Protein AF-A0A0U1D3I4-F1 (afdb_monomer)

Secondary structure (DSSP, 8-state):
----------------PPPPPBTGGGTEEEEE-SSSS-EEEEE---SGGGS--HHHHHHH-TTS-----B-EESSSTT-EESSTTTHHHHHHH-TTGGGSPPPP-

Radius of gyration: 21.1 Å; Cα contacts (8 Å, |Δi|>4): 143; chains: 1; bounding box: 86×22×30 Å

Mean predicted aligned error: 8.81 Å

Structure (mmCIF, N/CA/C/O backbone):
data_AF-A0A0U1D3I4-F1
#
_entry.id   AF-A0A0U1D3I4-F1
#
loop_
_atom_site.group_PDB
_atom_site.id
_atom_site.type_symbol
_atom_site.label_atom_id
_atom_site.label_alt_id
_atom_site.label_comp_id
_atom_site.label_asym_id
_atom_site.label_entity_id
_atom_site.label_seq_id
_atom_site.pdbx_PDB_ins_code
_atom_site.Cartn_x
_atom_site.Cartn_y
_atom_site.Cartn_z
_atom_site.occupancy
_atom_site.B_iso_or_equiv
_atom_site.auth_seq_id
_atom_site.auth_comp_id
_atom_site.auth_asym_id
_atom_site.auth_atom_id
_atom_site.pdbx_PDB_model_num
ATOM 1 N N . MET A 1 1 ? 68.492 7.617 7.750 1.00 40.56 1 MET A N 1
ATOM 2 C CA . MET A 1 1 ? 67.388 6.759 7.267 1.00 40.56 1 MET A CA 1
ATOM 3 C C . MET A 1 1 ? 66.118 7.603 7.281 1.00 40.56 1 MET A C 1
ATOM 5 O O . MET A 1 1 ? 65.762 8.048 8.365 1.00 40.56 1 MET A O 1
ATOM 9 N N . PRO A 1 2 ? 65.522 7.950 6.127 1.00 44.25 2 PRO A N 1
ATOM 10 C CA . PRO A 1 2 ? 64.383 8.863 6.081 1.00 44.25 2 PRO A CA 1
ATOM 11 C C . PRO A 1 2 ? 63.072 8.130 6.398 1.00 44.25 2 PRO A C 1
ATOM 13 O O . PRO A 1 2 ? 62.835 7.025 5.915 1.00 44.25 2 PRO A O 1
ATOM 16 N N . ILE A 1 3 ? 62.237 8.765 7.221 1.00 51.41 3 ILE A N 1
ATOM 17 C CA . ILE A 1 3 ? 60.876 8.332 7.549 1.00 51.41 3 ILE A CA 1
ATOM 18 C C . ILE A 1 3 ? 59.991 8.659 6.344 1.00 51.41 3 ILE A C 1
ATOM 20 O O . ILE A 1 3 ? 59.832 9.822 5.978 1.00 51.41 3 ILE A O 1
ATOM 24 N N . VAL A 1 4 ? 59.454 7.621 5.706 1.00 45.62 4 VAL A N 1
ATOM 25 C CA . VAL A 1 4 ? 58.510 7.749 4.594 1.00 45.62 4 VAL A CA 1
ATOM 26 C C . VAL A 1 4 ? 57.144 8.120 5.166 1.00 45.62 4 VAL A C 1
ATOM 28 O O . VAL A 1 4 ? 56.539 7.353 5.912 1.00 45.62 4 VAL A O 1
ATOM 31 N N . LEU A 1 5 ? 56.676 9.316 4.813 1.00 52.50 5 LEU A N 1
ATOM 32 C CA . LEU A 1 5 ? 55.325 9.803 5.064 1.00 52.50 5 LEU A CA 1
ATOM 33 C C . LEU A 1 5 ? 54.365 9.042 4.127 1.00 52.50 5 LEU A C 1
ATOM 35 O O . LEU A 1 5 ? 54.366 9.286 2.921 1.00 52.50 5 LEU A O 1
ATOM 39 N N . LEU A 1 6 ? 53.576 8.095 4.646 1.00 51.12 6 LEU A N 1
ATOM 40 C CA . LEU A 1 6 ? 52.495 7.476 3.871 1.00 51.12 6 LEU A CA 1
ATOM 41 C C . LEU A 1 6 ? 51.278 8.409 3.860 1.00 51.12 6 LEU A C 1
ATOM 43 O O . LEU A 1 6 ? 50.679 8.685 4.899 1.00 51.12 6 LEU A O 1
ATOM 47 N N . CYS A 1 7 ? 50.914 8.877 2.667 1.00 49.06 7 CYS A N 1
ATOM 48 C CA . CYS A 1 7 ? 49.671 9.585 2.396 1.00 49.06 7 CYS A CA 1
ATOM 49 C C . CYS A 1 7 ? 48.463 8.731 2.811 1.00 49.06 7 CYS A C 1
ATOM 51 O O . CYS A 1 7 ? 48.230 7.660 2.252 1.00 49.06 7 CYS A O 1
ATOM 53 N N . ALA A 1 8 ? 47.667 9.228 3.757 1.00 54.06 8 ALA A N 1
ATOM 54 C CA . ALA A 1 8 ? 46.336 8.704 4.024 1.00 54.06 8 ALA A CA 1
ATOM 55 C C . ALA A 1 8 ? 45.417 9.106 2.862 1.00 54.06 8 ALA A C 1
ATOM 57 O O . ALA A 1 8 ? 44.903 10.223 2.812 1.00 54.06 8 ALA A O 1
ATOM 58 N N . ALA A 1 9 ? 45.240 8.203 1.898 1.00 54.34 9 ALA A N 1
ATOM 59 C CA . ALA A 1 9 ? 44.149 8.297 0.943 1.00 54.34 9 ALA A CA 1
ATOM 60 C C . ALA A 1 9 ? 42.846 8.086 1.722 1.00 54.34 9 ALA A C 1
ATOM 62 O O . ALA A 1 9 ? 42.524 6.968 2.126 1.00 54.34 9 ALA A O 1
ATOM 63 N N . GLY A 1 10 ? 42.132 9.180 1.991 1.00 50.81 10 GLY A N 1
ATOM 64 C CA . GLY A 1 10 ? 40.777 9.125 2.517 1.00 50.81 10 GLY A CA 1
ATOM 65 C C . GLY A 1 10 ? 39.913 8.330 1.547 1.00 50.81 10 GLY A C 1
ATOM 66 O O . GLY A 1 10 ? 39.601 8.805 0.457 1.00 50.81 10 GLY A O 1
ATOM 67 N N . LEU A 1 11 ? 39.559 7.106 1.936 1.00 52.78 11 LEU A N 1
ATOM 68 C CA . LEU A 1 11 ? 38.493 6.350 1.302 1.00 52.78 11 LEU A CA 1
ATOM 69 C C . LEU A 1 11 ? 37.199 7.133 1.526 1.00 52.78 11 LEU A C 1
ATOM 71 O O . LEU A 1 11 ? 36.558 7.007 2.567 1.00 52.78 11 LEU A O 1
ATOM 75 N N . ALA A 1 12 ? 36.823 7.966 0.559 1.00 57.03 12 ALA A N 1
ATOM 76 C CA . ALA A 1 12 ? 35.435 8.355 0.413 1.00 57.03 12 ALA A CA 1
ATOM 77 C C . ALA A 1 12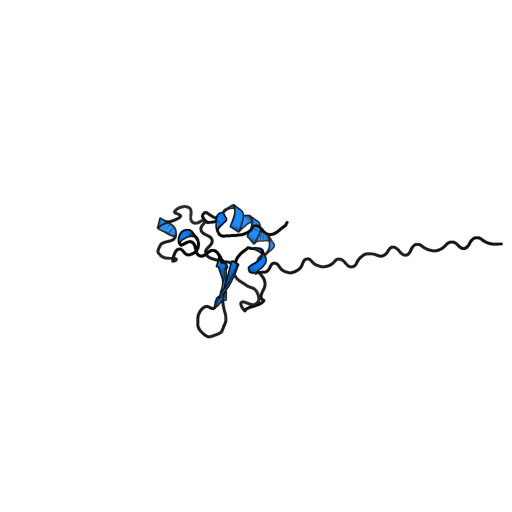 ? 34.670 7.058 0.132 1.00 57.03 12 ALA A C 1
ATOM 79 O O . ALA A 1 12 ? 34.783 6.486 -0.954 1.00 57.03 12 ALA A O 1
ATOM 80 N N . ALA A 1 13 ? 33.980 6.537 1.149 1.00 61.69 13 ALA A N 1
ATOM 81 C CA . ALA A 1 13 ? 33.058 5.433 0.959 1.00 61.69 13 ALA A CA 1
ATOM 82 C C . ALA A 1 13 ? 32.088 5.838 -0.161 1.00 61.69 13 ALA A C 1
ATOM 84 O O . ALA A 1 13 ? 31.594 6.970 -0.137 1.00 61.69 13 ALA A O 1
ATOM 85 N N . PRO A 1 14 ? 31.841 4.980 -1.165 1.00 49.09 14 PRO A N 1
ATOM 86 C CA . PRO A 1 14 ? 30.826 5.285 -2.154 1.00 49.09 14 PRO A CA 1
ATOM 87 C C . PRO A 1 14 ? 29.520 5.500 -1.394 1.00 49.09 14 PRO A C 1
ATOM 89 O O . PRO A 1 14 ? 29.094 4.627 -0.638 1.00 49.0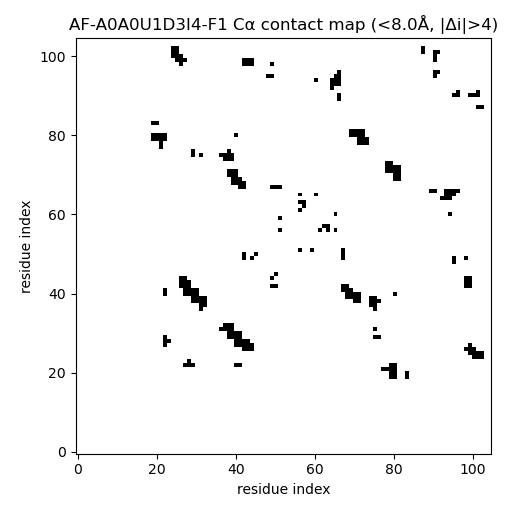9 14 PRO A O 1
ATOM 92 N N . ASN A 1 15 ? 28.924 6.683 -1.554 1.00 51.28 15 ASN A N 1
ATOM 93 C CA . ASN A 1 15 ? 27.558 6.951 -1.130 1.00 51.28 15 ASN A CA 1
ATOM 94 C C . ASN A 1 15 ? 26.682 5.872 -1.777 1.00 51.28 15 ASN A C 1
ATOM 96 O O . ASN A 1 15 ? 26.336 5.975 -2.954 1.00 51.28 15 ASN A O 1
ATOM 100 N N . ALA A 1 16 ? 26.369 4.811 -1.034 1.00 57.91 16 ALA A N 1
ATOM 101 C CA . ALA A 1 16 ? 25.337 3.877 -1.428 1.00 57.91 16 ALA A CA 1
ATOM 102 C C . ALA A 1 16 ? 24.049 4.698 -1.467 1.00 57.91 16 ALA A C 1
ATOM 104 O O . ALA A 1 16 ? 23.563 5.142 -0.426 1.00 57.91 16 ALA A O 1
ATOM 105 N N . ALA A 1 17 ? 23.554 4.988 -2.670 1.00 59.59 17 ALA A N 1
ATOM 106 C CA . ALA A 1 17 ? 22.223 5.547 -2.820 1.00 59.59 17 ALA A CA 1
ATOM 107 C C . ALA A 1 17 ? 21.260 4.616 -2.075 1.00 59.59 17 ALA A C 1
ATOM 109 O O . ALA A 1 17 ? 21.355 3.394 -2.226 1.00 59.59 17 ALA A O 1
ATOM 110 N N . ALA A 1 18 ? 20.393 5.180 -1.230 1.00 67.31 18 ALA A N 1
ATOM 111 C CA . ALA A 1 18 ? 19.387 4.390 -0.538 1.00 67.31 18 ALA A CA 1
ATOM 112 C C . ALA A 1 18 ? 18.609 3.574 -1.578 1.00 67.31 18 ALA A C 1
ATOM 114 O O . ALA A 1 18 ? 18.255 4.096 -2.640 1.00 67.31 18 ALA A O 1
ATOM 115 N N . ALA A 1 19 ? 18.406 2.285 -1.300 1.00 78.25 19 ALA A N 1
ATOM 116 C CA . ALA A 1 19 ? 17.609 1.445 -2.178 1.00 78.25 19 ALA A CA 1
ATOM 117 C C . ALA A 1 19 ? 16.218 2.086 -2.350 1.00 78.25 19 ALA A C 1
ATOM 119 O O . ALA A 1 19 ? 15.677 2.613 -1.372 1.00 78.25 19 ALA A O 1
ATOM 120 N N . PRO A 1 20 ? 15.642 2.076 -3.564 1.00 88.69 20 PRO A N 1
ATOM 121 C CA . PRO A 1 20 ? 14.284 2.557 -3.769 1.00 88.69 20 PRO A CA 1
ATOM 122 C C . PRO A 1 20 ? 13.303 1.858 -2.821 1.00 88.69 20 PRO A C 1
ATOM 124 O O . PRO A 1 20 ? 13.382 0.642 -2.644 1.00 88.69 20 PRO A O 1
ATOM 127 N N . LEU A 1 21 ? 12.380 2.617 -2.225 1.00 93.62 21 LEU A N 1
ATOM 128 C CA . LEU A 1 21 ? 11.395 2.071 -1.292 1.00 93.62 21 LEU A CA 1
ATOM 129 C C . LEU A 1 21 ? 10.452 1.116 -2.032 1.00 93.62 21 LEU A C 1
ATOM 131 O O . LEU A 1 21 ? 9.732 1.529 -2.944 1.00 93.62 21 LEU A O 1
ATOM 135 N N . SER A 1 22 ? 10.452 -0.156 -1.649 1.00 95.50 22 SER A N 1
ATOM 136 C CA . SER A 1 22 ? 9.605 -1.176 -2.260 1.00 95.50 22 SER A CA 1
ATOM 137 C C . SER A 1 22 ? 8.239 -1.271 -1.574 1.00 95.50 22 SER A C 1
ATOM 139 O O . SER A 1 22 ? 8.038 -0.802 -0.454 1.00 95.50 22 SER A O 1
ATOM 141 N N . CYS A 1 23 ? 7.288 -1.938 -2.229 1.00 96.56 23 CYS A N 1
ATOM 142 C CA . CYS A 1 23 ? 5.981 -2.216 -1.631 1.00 96.56 23 CYS A CA 1
ATOM 143 C C . CYS A 1 23 ? 6.082 -3.095 -0.364 1.00 96.56 23 CYS A C 1
ATOM 145 O O . CYS A 1 23 ? 5.358 -2.891 0.610 1.00 96.56 23 CYS A O 1
ATOM 147 N N . ALA A 1 24 ? 7.032 -4.035 -0.336 1.00 96.00 24 ALA A N 1
ATOM 148 C CA . ALA A 1 24 ? 7.231 -4.924 0.807 1.00 96.00 24 ALA A CA 1
ATOM 149 C C . ALA A 1 24 ? 7.763 -4.184 2.048 1.00 96.00 24 ALA A C 1
ATOM 151 O O . ALA A 1 24 ? 7.405 -4.539 3.176 1.00 96.00 24 ALA A O 1
ATOM 152 N N . ASP A 1 25 ? 8.568 -3.133 1.849 1.00 95.94 25 ASP A N 1
ATOM 153 C CA . ASP A 1 25 ? 9.138 -2.328 2.939 1.00 95.94 25 ASP A CA 1
ATOM 154 C C . ASP A 1 25 ? 8.057 -1.621 3.762 1.00 95.94 25 ASP A C 1
ATOM 156 O O . ASP A 1 25 ? 8.224 -1.405 4.963 1.00 95.94 25 ASP A O 1
ATOM 160 N N . VAL A 1 26 ? 6.914 -1.326 3.137 1.00 96.81 26 VAL A N 1
ATOM 161 C CA . VAL A 1 26 ? 5.760 -0.697 3.791 1.00 96.81 26 VAL A CA 1
ATOM 162 C C . VAL A 1 26 ? 4.693 -1.702 4.216 1.00 96.81 26 VAL A C 1
ATOM 164 O O . VAL A 1 26 ? 3.605 -1.320 4.630 1.00 96.81 26 VAL A O 1
ATOM 167 N N . GLY A 1 27 ? 4.994 -3.003 4.166 1.00 96.94 27 GLY A N 1
ATOM 168 C CA . GLY A 1 27 ? 4.041 -4.055 4.525 1.00 96.94 27 GLY A CA 1
ATOM 169 C C . GLY A 1 27 ? 2.920 -4.253 3.505 1.00 96.94 27 GLY A C 1
ATOM 170 O O . GLY A 1 27 ? 1.894 -4.832 3.855 1.00 96.94 27 GLY A O 1
ATOM 171 N N . GLY A 1 28 ? 3.110 -3.784 2.273 1.00 97.62 28 GLY A N 1
ATOM 172 C CA . GLY A 1 28 ? 2.190 -4.017 1.172 1.00 97.62 28 GLY A CA 1
ATOM 173 C C . GLY A 1 28 ? 2.562 -5.224 0.309 1.00 97.62 28 GLY A C 1
ATOM 174 O O . GLY A 1 28 ? 3.624 -5.838 0.462 1.00 97.62 28 GLY A O 1
ATOM 175 N N . ALA A 1 29 ? 1.680 -5.539 -0.634 1.00 97.81 29 ALA A N 1
ATOM 176 C CA . ALA A 1 29 ? 1.892 -6.479 -1.723 1.00 97.81 29 ALA A CA 1
ATOM 177 C C . ALA A 1 29 ? 1.504 -5.831 -3.060 1.00 97.81 29 ALA A C 1
ATOM 179 O O . ALA A 1 29 ? 0.589 -5.013 -3.124 1.00 97.81 29 ALA A O 1
ATOM 180 N N . PHE A 1 30 ? 2.198 -6.206 -4.136 1.00 97.94 30 PHE A N 1
ATOM 181 C CA . PHE A 1 30 ? 1.789 -5.804 -5.480 1.00 97.94 30 PHE A CA 1
ATOM 182 C C . PHE A 1 30 ? 0.491 -6.524 -5.855 1.00 97.94 30 PHE A C 1
ATOM 184 O O . PHE A 1 30 ? 0.442 -7.758 -5.827 1.00 97.94 30 PHE A O 1
ATOM 191 N N . VAL A 1 31 ? -0.523 -5.762 -6.256 1.00 97.19 31 VAL A N 1
ATOM 192 C CA . VAL A 1 31 ? -1.805 -6.274 -6.738 1.00 97.19 31 VAL A CA 1
ATOM 193 C C . VAL A 1 31 ? -1.966 -5.863 -8.192 1.00 97.19 31 VAL A C 1
ATOM 195 O O . VAL A 1 31 ? -2.056 -4.683 -8.513 1.00 97.19 31 VAL A O 1
ATOM 198 N N . ALA A 1 32 ? -1.985 -6.851 -9.086 1.00 96.44 32 ALA A N 1
ATOM 199 C CA . ALA A 1 32 ? -2.233 -6.603 -10.498 1.00 96.44 32 ALA A CA 1
ATOM 200 C C . ALA A 1 32 ? -3.702 -6.219 -10.726 1.00 96.44 32 ALA A C 1
ATOM 202 O O . ALA A 1 32 ? -4.619 -6.889 -10.244 1.00 96.44 32 ALA A O 1
ATOM 203 N N . HIS A 1 33 ? -3.918 -5.187 -11.529 1.00 91.62 33 HIS A N 1
ATOM 204 C CA . HIS A 1 33 ? -5.222 -4.737 -11.982 1.00 91.62 33 HIS A CA 1
ATOM 205 C C . HIS A 1 33 ? -5.368 -5.063 -13.472 1.00 91.62 33 HIS A C 1
ATOM 207 O O . HIS A 1 33 ? -4.581 -4.624 -14.305 1.00 91.62 33 HIS A O 1
ATOM 213 N N . GLY A 1 34 ? -6.386 -5.848 -13.828 1.00 89.50 34 GLY A N 1
ATOM 214 C CA . GLY A 1 34 ? -6.605 -6.266 -15.214 1.00 89.50 34 GLY A CA 1
ATOM 215 C C . GLY A 1 34 ? -5.621 -7.339 -15.700 1.00 89.50 34 GLY A C 1
ATOM 216 O O . GLY A 1 34 ? -5.123 -8.150 -14.923 1.00 89.50 34 GLY A O 1
ATOM 217 N N . THR A 1 35 ? -5.397 -7.398 -17.016 1.00 93.75 35 THR A N 1
ATOM 218 C CA . THR A 1 35 ? -4.649 -8.488 -17.676 1.00 93.75 35 THR A CA 1
ATOM 219 C C . THR A 1 35 ? -3.310 -8.061 -18.272 1.00 93.75 35 THR A C 1
ATOM 221 O O . THR A 1 35 ? -2.591 -8.902 -18.804 1.00 93.75 35 THR A O 1
ATOM 224 N N . ASP A 1 36 ? -2.973 -6.772 -18.237 1.00 93.75 36 ASP A N 1
ATOM 225 C CA . ASP A 1 36 ? -1.723 -6.242 -18.800 1.00 93.75 36 ASP A CA 1
ATOM 226 C C . ASP A 1 36 ? -0.542 -6.305 -17.811 1.00 93.75 36 ASP A C 1
ATOM 228 O O . ASP A 1 36 ? 0.575 -5.904 -18.141 1.00 93.75 36 ASP A O 1
ATOM 232 N N . GLY A 1 37 ? -0.788 -6.838 -16.610 1.00 93.19 37 GLY A N 1
ATOM 233 C CA . GLY A 1 37 ? 0.203 -7.030 -15.558 1.00 93.19 37 GLY A CA 1
ATOM 234 C C . GLY A 1 3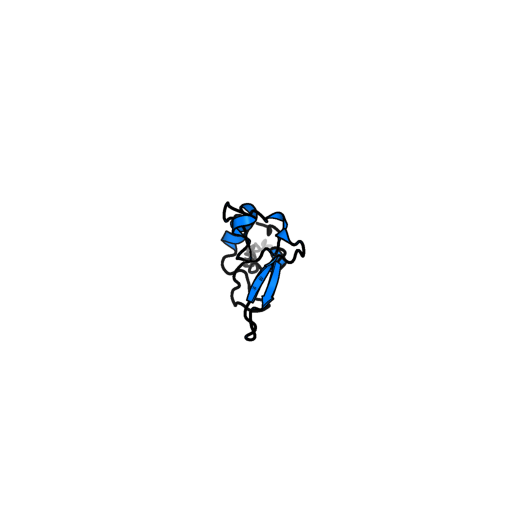7 ? 0.542 -5.763 -14.778 1.00 93.19 37 GLY A C 1
ATOM 235 O O . GLY A 1 37 ? 1.432 -5.825 -13.928 1.00 93.19 37 GLY A O 1
ATOM 236 N N . ARG A 1 38 ? -0.132 -4.636 -15.047 1.00 97.38 38 ARG A N 1
ATOM 237 C CA . ARG A 1 38 ? 0.036 -3.414 -14.259 1.00 97.38 38 ARG A CA 1
ATOM 238 C C . ARG A 1 38 ? -0.701 -3.516 -12.939 1.00 97.38 38 ARG A C 1
ATOM 240 O O . ARG A 1 38 ? -1.652 -4.278 -12.817 1.00 97.38 38 ARG A O 1
ATOM 247 N N . GLY A 1 39 ? -0.262 -2.759 -11.948 1.00 96.75 39 GLY A N 1
ATOM 248 C CA . GLY A 1 39 ? -0.849 -2.819 -10.621 1.00 96.75 39 GLY A CA 1
ATOM 249 C C . GLY A 1 39 ? -0.274 -1.789 -9.671 1.00 96.75 39 GLY A C 1
ATOM 250 O O . GLY A 1 39 ? 0.648 -1.050 -10.027 1.00 96.75 39 GLY A O 1
ATOM 251 N N . ASP A 1 40 ? -0.804 -1.806 -8.458 1.00 97.12 40 ASP A N 1
ATOM 252 C CA . ASP A 1 40 ? -0.413 -0.918 -7.373 1.00 97.12 40 ASP A CA 1
ATOM 253 C C . ASP A 1 40 ? 0.069 -1.715 -6.153 1.00 97.12 40 ASP A C 1
ATOM 255 O O . ASP A 1 40 ? 0.017 -2.947 -6.104 1.00 97.12 40 ASP A O 1
ATOM 259 N N . CYS A 1 41 ? 0.601 -0.997 -5.168 1.00 98.12 41 CYS A N 1
ATOM 260 C CA . CYS A 1 41 ? 0.936 -1.548 -3.865 1.00 98.12 41 CYS A CA 1
ATOM 261 C C . CYS A 1 41 ? -0.269 -1.424 -2.930 1.00 98.12 41 CYS A C 1
ATOM 263 O O . CYS A 1 41 ? -0.621 -0.309 -2.556 1.00 98.12 41 CYS A O 1
ATOM 265 N N . GLU A 1 42 ? -0.863 -2.533 -2.504 1.00 98.19 42 GLU A N 1
ATOM 266 C CA . GLU A 1 42 ? -1.962 -2.559 -1.526 1.00 98.19 42 GLU A CA 1
ATOM 267 C C . GLU A 1 42 ? -1.485 -3.121 -0.177 1.00 98.19 42 GLU A C 1
ATOM 269 O O . GLU A 1 42 ? -0.455 -3.802 -0.148 1.00 98.19 42 GLU A O 1
ATOM 274 N N . PRO A 1 43 ? -2.190 -2.886 0.949 1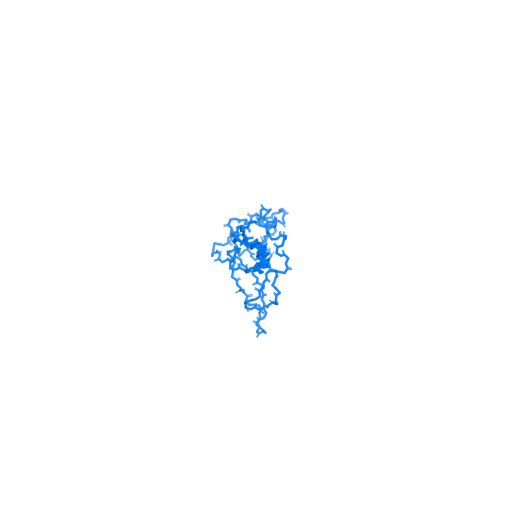.00 98.12 43 PRO A N 1
ATOM 275 C CA . PRO A 1 43 ? -1.865 -3.533 2.218 1.00 98.12 43 PRO A CA 1
ATOM 276 C C . PRO A 1 43 ? -1.792 -5.055 2.064 1.00 98.12 43 PRO A C 1
ATOM 278 O O . PRO A 1 43 ? -2.671 -5.661 1.463 1.00 98.12 43 PRO A O 1
ATOM 281 N N . ALA A 1 44 ? -0.776 -5.706 2.635 1.00 98.12 44 ALA A N 1
ATOM 282 C CA . ALA A 1 44 ? -0.737 -7.172 2.666 1.00 98.12 44 ALA A CA 1
ATOM 283 C C . ALA A 1 44 ? -1.564 -7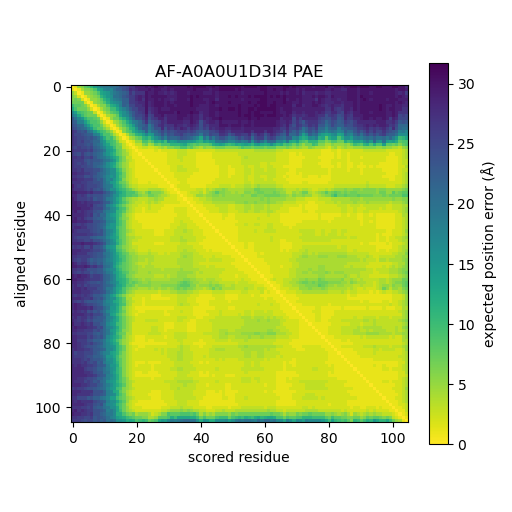.761 3.825 1.00 98.12 44 ALA A C 1
ATOM 285 O O . ALA A 1 44 ? -1.712 -8.979 3.934 1.00 98.12 44 ALA A O 1
ATOM 286 N N . ASP A 1 45 ? -2.046 -6.912 4.735 1.00 98.25 45 ASP A N 1
ATOM 287 C CA . ASP A 1 45 ? -2.807 -7.327 5.905 1.00 98.25 45 ASP A CA 1
ATOM 288 C C . ASP A 1 45 ? -4.243 -7.725 5.521 1.00 98.25 45 ASP A C 1
ATOM 290 O O . ASP A 1 45 ? -5.011 -6.871 5.090 1.00 98.25 45 ASP A O 1
ATOM 294 N N . PRO A 1 46 ? -4.660 -8.983 5.745 1.00 97.38 46 PRO A N 1
ATOM 295 C CA . PRO A 1 46 ? -5.928 -9.498 5.234 1.00 97.38 46 PRO A CA 1
ATOM 296 C C . PRO A 1 46 ? -7.164 -9.008 6.006 1.00 97.38 46 PRO A C 1
ATOM 298 O O . PRO A 1 46 ? -8.286 -9.415 5.690 1.00 97.38 46 PRO A O 1
ATOM 301 N N . ARG A 1 47 ? -7.009 -8.203 7.068 1.00 97.88 47 ARG A N 1
ATOM 302 C CA . ARG A 1 47 ? -8.153 -7.687 7.833 1.00 97.88 47 ARG A CA 1
ATOM 303 C C . ARG A 1 47 ? -9.041 -6.847 6.917 1.00 97.88 47 ARG A C 1
ATOM 305 O O . ARG A 1 47 ? -8.562 -5.996 6.182 1.00 97.88 47 ARG A O 1
ATOM 312 N N . HIS A 1 48 ? -10.359 -7.014 7.031 1.00 95.69 48 HIS A N 1
ATOM 313 C CA . HIS A 1 48 ? -11.327 -6.310 6.179 1.00 95.69 48 HIS A CA 1
ATOM 314 C C . HIS A 1 48 ? -11.134 -4.784 6.164 1.00 95.69 48 HIS A C 1
ATOM 316 O O . HIS A 1 48 ? -11.216 -4.162 5.111 1.00 95.69 48 HIS A O 1
ATOM 322 N N . LYS A 1 49 ? -10.778 -4.192 7.309 1.00 95.69 49 LYS A N 1
ATOM 323 C CA . LYS A 1 49 ? -10.485 -2.757 7.429 1.00 95.69 49 LYS A CA 1
ATOM 324 C C . LYS A 1 49 ? -9.277 -2.263 6.619 1.00 95.69 49 LYS A C 1
ATOM 326 O O . LYS A 1 49 ? -9.068 -1.063 6.549 1.00 95.69 49 LYS A O 1
ATOM 331 N N . CYS A 1 50 ? -8.462 -3.166 6.080 1.00 97.94 50 CYS A N 1
ATOM 332 C CA . CYS A 1 50 ? -7.322 -2.867 5.217 1.00 97.94 50 CYS A CA 1
ATOM 333 C C . CYS A 1 50 ? -7.684 -2.971 3.725 1.00 97.94 50 CYS A C 1
ATOM 335 O O . CYS A 1 50 ? -6.890 -2.584 2.877 1.00 97.94 50 CYS A O 1
ATOM 337 N N . HIS A 1 51 ? -8.891 -3.454 3.409 1.00 96.75 51 HIS A N 1
ATOM 338 C CA . HIS A 1 51 ? -9.382 -3.681 2.051 1.00 96.75 51 HIS A CA 1
ATOM 339 C C . HIS A 1 51 ? -10.840 -3.219 1.911 1.00 96.75 51 HIS A C 1
ATOM 341 O O . HIS A 1 51 ? -11.711 -3.972 1.468 1.00 96.75 51 HIS A O 1
ATOM 347 N N . ILE A 1 52 ? -11.125 -1.986 2.337 1.00 96.62 52 ILE A N 1
ATOM 348 C CA . ILE A 1 52 ? -12.447 -1.375 2.180 1.00 96.62 52 ILE A CA 1
ATOM 349 C C . ILE A 1 52 ? -12.654 -0.976 0.706 1.00 96.62 52 ILE A C 1
ATOM 351 O O . ILE A 1 52 ? -11.850 -0.201 0.171 1.00 96.62 52 ILE A O 1
ATOM 355 N N . PRO A 1 53 ? -13.715 -1.472 0.039 1.00 93.81 53 PRO A N 1
ATOM 356 C CA . PRO A 1 53 ? -14.048 -1.083 -1.330 1.00 93.81 53 PRO A CA 1
ATOM 357 C C . PRO A 1 53 ? -14.247 0.435 -1.474 1.00 93.81 53 PRO A C 1
ATOM 359 O O . PRO A 1 53 ? -14.765 1.051 -0.541 1.00 93.81 53 PRO A O 1
ATOM 362 N N . PRO A 1 54 ? -13.891 1.054 -2.617 1.00 91.56 54 PRO A N 1
ATOM 363 C CA . PRO A 1 54 ? -13.965 2.509 -2.791 1.00 91.56 54 PRO A CA 1
ATOM 364 C C . PRO A 1 54 ? -15.329 3.136 -2.465 1.00 91.56 54 PRO A C 1
ATOM 366 O O . PRO A 1 54 ? -15.385 4.207 -1.875 1.00 91.56 54 PRO A O 1
ATOM 369 N N . ASP A 1 55 ? -16.431 2.454 -2.781 1.00 95.12 55 ASP A N 1
ATOM 370 C CA . ASP A 1 55 ? -17.804 2.900 -2.507 1.00 95.12 55 ASP A CA 1
ATOM 371 C C . ASP A 1 55 ? -18.195 2.848 -1.018 1.00 95.12 55 ASP A C 1
ATOM 373 O O . ASP A 1 55 ? -19.246 3.358 -0.632 1.00 95.12 55 ASP A O 1
ATOM 377 N N . GLN A 1 56 ? -17.354 2.248 -0.173 1.00 96.00 56 GLN A N 1
ATOM 378 C CA . GLN A 1 56 ? -17.565 2.099 1.269 1.00 96.00 56 GLN A CA 1
ATOM 379 C C . GLN A 1 56 ? -16.545 2.886 2.103 1.00 96.00 56 GLN A C 1
ATOM 381 O O . GLN A 1 56 ? -16.690 2.962 3.325 1.00 96.00 56 GLN A O 1
ATOM 386 N N . GLN A 1 57 ? -15.529 3.487 1.473 1.00 94.06 57 GLN A N 1
ATOM 387 C CA . GLN A 1 57 ? -14.459 4.190 2.184 1.00 94.06 57 GLN A CA 1
ATOM 388 C C . GLN A 1 57 ? -14.966 5.436 2.908 1.00 94.06 57 GLN A C 1
ATOM 390 O O . GLN A 1 57 ? -14.609 5.613 4.064 1.00 94.06 57 GLN A O 1
ATOM 395 N N . ASP A 1 58 ? -15.868 6.221 2.313 1.00 92.94 58 ASP A N 1
ATOM 396 C CA . ASP A 1 58 ? -16.439 7.412 2.969 1.00 92.94 58 ASP A CA 1
ATOM 397 C C . ASP A 1 58 ? -17.231 7.061 4.239 1.00 92.94 58 ASP A C 1
ATOM 399 O O . ASP A 1 58 ? -17.248 7.812 5.214 1.00 92.94 58 ASP A O 1
ATOM 403 N N . ALA A 1 59 ? -17.900 5.903 4.237 1.00 94.00 59 ALA A N 1
ATOM 404 C CA . ALA A 1 59 ? -18.648 5.421 5.393 1.00 94.00 59 ALA A CA 1
ATOM 405 C C . ALA A 1 59 ? -17.723 4.858 6.484 1.00 94.00 59 ALA A C 1
ATOM 407 O O . ALA A 1 59 ? -18.016 5.002 7.671 1.00 94.00 59 ALA A O 1
ATOM 408 N N . PHE A 1 60 ? -16.623 4.210 6.089 1.00 93.31 60 PHE A N 1
ATOM 409 C CA . PHE A 1 60 ? -15.614 3.677 7.004 1.00 93.31 60 PHE A CA 1
ATOM 410 C C . PHE A 1 60 ? -14.750 4.786 7.623 1.00 93.31 60 PHE A C 1
ATOM 412 O O . PHE A 1 60 ? -14.509 4.787 8.830 1.00 93.31 60 PHE A O 1
ATOM 419 N N . ASP A 1 61 ? -14.305 5.729 6.798 1.00 93.62 61 ASP A N 1
ATOM 420 C CA . ASP A 1 61 ? -13.468 6.859 7.163 1.00 93.62 61 ASP A CA 1
ATOM 421 C C . ASP A 1 61 ? -14.005 8.168 6.551 1.00 93.62 61 ASP A C 1
ATOM 423 O O . ASP A 1 61 ? -13.549 8.608 5.492 1.00 93.62 61 ASP A O 1
ATOM 427 N N . PRO A 1 62 ? -14.913 8.864 7.256 1.00 91.31 62 PRO A N 1
ATOM 428 C CA . PRO A 1 62 ? -15.463 10.137 6.794 1.00 91.31 62 PRO A CA 1
ATOM 429 C C . PRO A 1 62 ? -14.432 11.276 6.772 1.00 91.31 62 PRO A C 1
ATOM 431 O O . PRO A 1 62 ? -14.746 12.377 6.321 1.00 91.31 62 PRO A O 1
ATOM 434 N N . THR A 1 63 ? -13.212 11.055 7.279 1.00 90.94 63 THR A N 1
ATOM 435 C CA . THR A 1 63 ? -12.125 12.039 7.194 1.00 90.94 63 THR A CA 1
ATOM 436 C C . THR A 1 63 ? -11.384 11.987 5.858 1.00 90.94 63 THR A C 1
ATOM 438 O O . THR A 1 63 ? -10.638 12.918 5.558 1.00 90.94 63 THR A O 1
ATOM 441 N N . GLY A 1 64 ? -11.601 10.936 5.055 1.00 90.56 64 GLY A N 1
ATOM 442 C CA . GLY A 1 64 ? -10.972 10.761 3.744 1.00 90.56 64 GLY A CA 1
ATOM 443 C C . GLY A 1 64 ? -9.476 10.442 3.806 1.00 90.56 64 GLY A C 1
ATOM 444 O O . GLY A 1 64 ? -8.767 10.661 2.829 1.00 90.56 64 GLY A O 1
ATOM 445 N N . ASN A 1 65 ? -8.981 9.949 4.945 1.00 94.81 65 ASN A N 1
ATOM 446 C CA . ASN A 1 65 ? -7.569 9.626 5.156 1.00 94.81 65 ASN A CA 1
ATOM 447 C C . ASN A 1 65 ? -7.259 8.138 4.930 1.00 94.81 65 ASN A C 1
ATOM 449 O O . ASN A 1 65 ? -6.157 7.680 5.224 1.00 94.81 65 ASN A O 1
ATOM 453 N N . TYR A 1 66 ? -8.210 7.353 4.434 1.00 96.62 66 TYR A N 1
ATOM 454 C CA . TYR A 1 66 ? -7.991 5.947 4.133 1.00 96.62 66 TYR A CA 1
ATOM 455 C C . TYR A 1 66 ? -6.961 5.787 3.009 1.00 96.62 66 TYR A C 1
ATOM 457 O O . TYR A 1 66 ? -7.113 6.348 1.924 1.00 96.62 66 TYR A O 1
ATOM 465 N N . VAL A 1 67 ? -5.921 4.983 3.242 1.00 97.12 67 VAL A N 1
ATOM 466 C CA . VAL A 1 67 ? -4.918 4.671 2.219 1.00 97.12 67 VAL A CA 1
ATOM 467 C C . VAL A 1 67 ? -5.189 3.275 1.675 1.00 97.12 67 VAL A C 1
ATOM 469 O O . VAL A 1 67 ? -4.850 2.274 2.309 1.00 97.12 67 VAL A O 1
ATOM 472 N N . ALA A 1 68 ? -5.802 3.219 0.492 1.00 96.38 68 ALA A N 1
ATOM 473 C CA . ALA A 1 68 ? -6.093 1.972 -0.217 1.00 96.38 68 ALA A CA 1
ATOM 474 C C . ALA A 1 68 ? -4.845 1.341 -0.853 1.00 96.38 68 ALA A C 1
ATOM 476 O O . ALA A 1 68 ? -4.754 0.123 -0.955 1.00 96.38 68 ALA A O 1
ATOM 477 N N . GLY A 1 69 ? -3.879 2.168 -1.253 1.00 96.75 69 GLY A N 1
ATOM 478 C CA . GLY A 1 69 ? -2.647 1.712 -1.872 1.00 96.75 69 GLY A CA 1
ATOM 479 C C . GLY A 1 69 ? -1.719 2.851 -2.278 1.00 96.75 69 GLY A C 1
ATOM 480 O O . GLY A 1 69 ? -2.050 4.030 -2.134 1.00 96.75 69 GLY A O 1
ATOM 481 N N . PHE A 1 70 ? -0.551 2.484 -2.79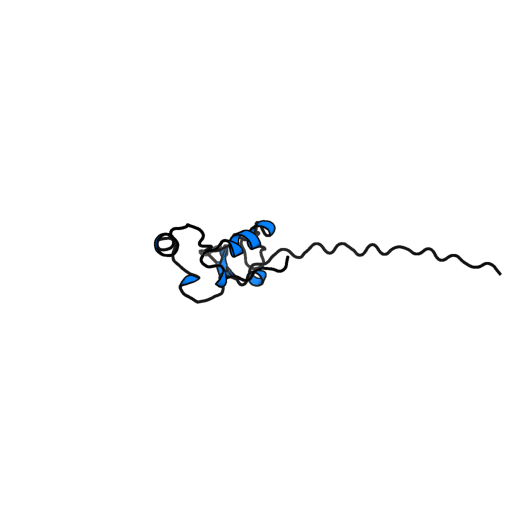9 1.00 97.56 70 PHE A N 1
ATOM 482 C CA . PHE A 1 70 ? 0.455 3.392 -3.338 1.00 97.56 70 PHE A CA 1
ATOM 483 C C . PHE A 1 70 ? 0.793 3.032 -4.782 1.00 97.56 70 PHE A C 1
ATOM 485 O O . PHE A 1 70 ? 1.031 1.868 -5.108 1.00 97.56 70 PHE A O 1
ATOM 492 N N . THR A 1 71 ? 0.910 4.047 -5.633 1.00 96.94 71 THR A N 1
ATOM 493 C CA . THR A 1 71 ? 1.315 3.862 -7.029 1.00 96.94 71 THR A CA 1
ATOM 494 C C . THR A 1 71 ? 2.773 3.433 -7.139 1.00 96.94 71 THR A C 1
ATOM 496 O O . THR A 1 71 ? 3.658 3.990 -6.475 1.00 96.94 71 THR A O 1
ATOM 499 N N . MET A 1 72 ? 3.051 2.501 -8.050 1.00 97.19 72 MET A N 1
ATOM 500 C CA . MET A 1 72 ? 4.394 1.968 -8.289 1.00 97.19 72 MET A CA 1
ATOM 501 C C . MET A 1 72 ? 5.035 2.485 -9.589 1.00 97.19 72 MET A C 1
ATOM 503 O O . MET A 1 72 ? 4.359 2.720 -10.589 1.00 97.19 72 MET A O 1
ATOM 507 N N . SER A 1 73 ? 6.362 2.633 -9.580 1.00 96.06 73 SER A N 1
ATOM 508 C CA . SER A 1 73 ? 7.196 3.037 -10.712 1.00 96.06 73 SER A CA 1
ATOM 509 C C . SER A 1 73 ? 8.393 2.080 -10.882 1.00 96.06 73 SER A C 1
ATOM 511 O O . SER A 1 73 ? 9.254 2.006 -9.999 1.00 96.06 73 SER A O 1
ATOM 513 N N . PRO A 1 74 ? 8.469 1.329 -11.998 1.00 95.19 74 PRO A N 1
ATOM 514 C CA . PRO A 1 74 ? 7.376 1.115 -12.950 1.00 95.19 74 PRO A CA 1
ATOM 515 C C . PRO A 1 74 ? 6.184 0.384 -12.282 1.00 95.19 74 PRO A C 1
ATOM 517 O O . PRO A 1 74 ? 6.385 -0.274 -11.261 1.00 95.19 74 PRO A O 1
ATOM 520 N N . PRO A 1 75 ? 4.954 0.455 -12.831 1.00 96.44 75 PRO A N 1
ATOM 521 C CA . PRO A 1 75 ? 3.759 -0.129 -12.208 1.00 96.44 75 PRO A CA 1
ATOM 522 C C . PRO A 1 75 ? 3.661 -1.639 -12.473 1.00 96.44 75 PRO A C 1
ATOM 524 O O . PRO A 1 75 ? 2.677 -2.117 -13.019 1.00 96.44 75 PRO A O 1
ATOM 527 N N . PHE A 1 76 ? 4.720 -2.384 -12.165 1.00 96.62 76 PHE A N 1
ATOM 528 C CA . PHE A 1 76 ? 4.853 -3.825 -12.388 1.00 96.62 76 PHE A CA 1
ATOM 529 C 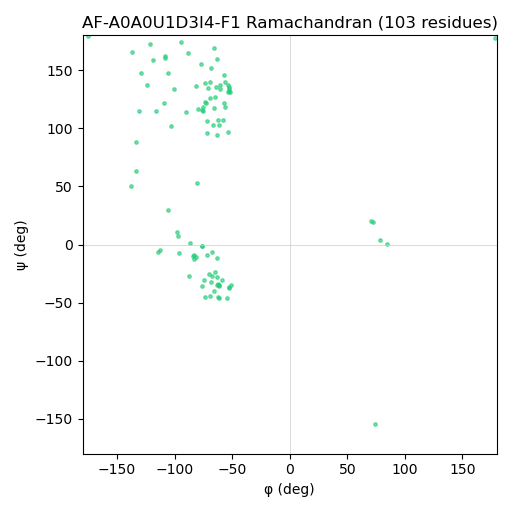C . PHE A 1 76 ? 5.480 -4.484 -11.150 1.00 96.62 76 PHE A C 1
ATOM 531 O O . PHE A 1 76 ? 6.085 -3.783 -10.327 1.00 96.62 76 PHE A O 1
ATOM 538 N N . PRO A 1 77 ? 5.417 -5.825 -11.022 1.00 94.94 77 PRO A N 1
ATOM 539 C CA . PRO A 1 77 ? 6.149 -6.529 -9.977 1.00 94.94 77 PRO A CA 1
ATOM 540 C C . PRO A 1 77 ? 7.634 -6.139 -9.974 1.00 94.94 77 PRO A C 1
ATOM 542 O O . PRO A 1 77 ? 8.286 -6.130 -11.017 1.00 94.94 77 PRO A O 1
ATOM 545 N N . GLY A 1 78 ? 8.167 -5.810 -8.797 1.00 91.44 78 GLY A N 1
ATOM 546 C CA . GLY A 1 78 ? 9.549 -5.340 -8.642 1.00 91.44 78 GLY A CA 1
ATOM 547 C C . GLY A 1 78 ? 9.757 -3.838 -8.875 1.00 91.44 78 GLY A C 1
ATOM 548 O O . GLY A 1 78 ? 10.884 -3.365 -8.741 1.00 91.44 78 GLY A O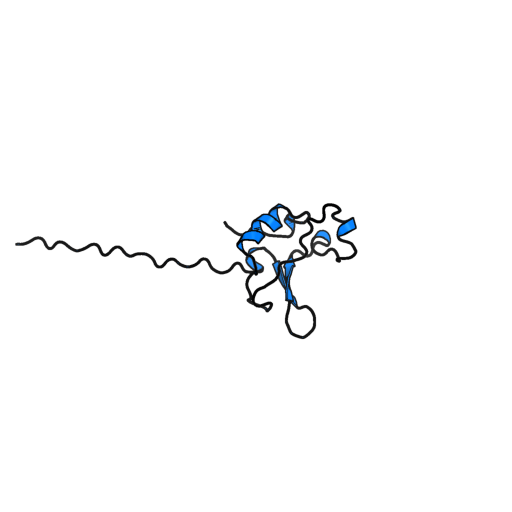 1
ATOM 549 N N . GLY A 1 79 ? 8.701 -3.079 -9.185 1.00 94.50 79 GLY A N 1
ATOM 550 C CA . GLY A 1 79 ? 8.731 -1.618 -9.139 1.00 94.50 79 GLY A CA 1
ATOM 551 C C . GLY A 1 79 ? 8.908 -1.061 -7.723 1.00 94.50 79 GLY A C 1
ATOM 552 O O . GLY A 1 79 ? 8.817 -1.780 -6.727 1.00 94.50 79 GLY A O 1
ATOM 553 N N . SER A 1 80 ? 9.160 0.242 -7.632 1.00 96.31 80 SER A N 1
ATOM 554 C CA . SER A 1 80 ? 9.298 0.978 -6.365 1.00 96.31 80 SER A CA 1
ATOM 555 C C . SER A 1 80 ? 8.092 1.880 -6.129 1.00 96.31 80 SER A C 1
ATOM 557 O O . SER A 1 80 ? 7.362 2.177 -7.069 1.00 96.31 80 SER A O 1
ATOM 559 N N . LEU A 1 81 ? 7.867 2.346 -4.905 1.00 96.19 81 LEU A N 1
ATOM 560 C CA . LEU A 1 81 ? 6.838 3.354 -4.651 1.00 96.19 81 LEU A CA 1
ATOM 561 C C . LEU A 1 81 ? 7.204 4.660 -5.368 1.00 96.19 81 LEU A C 1
ATOM 563 O O . LEU A 1 81 ? 8.357 5.082 -5.337 1.00 96.19 81 LEU A O 1
ATOM 567 N N . SER A 1 82 ? 6.228 5.286 -6.029 1.00 95.81 82 SER A N 1
ATOM 568 C CA . SER A 1 82 ? 6.480 6.426 -6.930 1.00 95.81 82 SER A CA 1
ATOM 569 C C . SER A 1 82 ? 6.892 7.711 -6.207 1.00 95.81 82 SER A C 1
ATOM 571 O O . SER A 1 82 ? 7.570 8.542 -6.800 1.00 95.81 82 SER A O 1
ATOM 573 N N . PHE A 1 83 ? 6.495 7.861 -4.940 1.00 93.00 83 PHE A N 1
ATOM 574 C CA . PHE A 1 83 ? 6.754 9.044 -4.105 1.00 93.00 83 PHE A CA 1
ATOM 575 C C . PHE A 1 83 ? 7.257 8.617 -2.718 1.00 93.00 83 PHE A C 1
ATOM 577 O O . PHE A 1 83 ? 6.557 8.799 -1.716 1.00 93.00 83 PHE A O 1
ATOM 584 N N . PRO A 1 84 ? 8.427 7.959 -2.642 1.00 92.69 84 PRO A N 1
ATOM 585 C CA . PRO A 1 84 ? 8.889 7.287 -1.429 1.00 92.69 84 PRO A CA 1
ATOM 586 C C . PRO A 1 84 ? 9.032 8.232 -0.226 1.00 92.69 84 PRO A C 1
ATOM 588 O O . PRO A 1 84 ? 8.790 7.827 0.908 1.00 92.69 84 PRO A O 1
ATOM 591 N N . GLU A 1 85 ? 9.349 9.504 -0.459 1.00 92.25 85 GLU A N 1
ATOM 592 C CA . GLU A 1 85 ? 9.465 10.548 0.559 1.00 92.25 85 GLU A CA 1
ATOM 593 C C . GLU A 1 85 ? 8.129 10.927 1.220 1.00 92.25 85 GLU A C 1
ATOM 595 O O . GLU A 1 85 ? 8.113 11.349 2.377 1.00 92.25 85 GLU A O 1
ATOM 600 N N . MET A 1 86 ? 7.001 10.756 0.522 1.00 93.81 86 MET A N 1
ATOM 601 C CA . MET A 1 86 ? 5.667 11.085 1.042 1.00 93.81 86 MET A CA 1
ATOM 602 C C . MET A 1 86 ? 5.042 9.925 1.823 1.00 93.81 86 MET A C 1
ATOM 604 O O . MET A 1 86 ? 4.243 10.148 2.736 1.00 93.81 86 MET A O 1
ATOM 608 N N . VAL A 1 87 ? 5.424 8.690 1.492 1.00 95.44 87 VAL A N 1
ATOM 609 C CA . VAL A 1 87 ? 4.810 7.462 2.013 1.00 95.44 87 VAL A CA 1
ATOM 610 C C . VAL A 1 87 ? 4.780 7.397 3.548 1.00 95.44 87 VAL A C 1
ATOM 612 O O . VAL A 1 87 ? 3.708 7.128 4.091 1.00 95.44 87 VAL A O 1
ATOM 615 N N . PRO A 1 88 ? 5.857 7.714 4.298 1.00 95.06 88 PRO A N 1
ATOM 616 C CA . PRO A 1 88 ? 5.798 7.697 5.761 1.00 95.06 88 PRO A CA 1
ATOM 617 C C . PRO A 1 88 ? 4.773 8.679 6.339 1.00 95.06 88 PRO A C 1
ATOM 619 O O . PRO A 1 88 ? 4.146 8.387 7.356 1.00 95.06 88 PRO A O 1
ATOM 622 N N . GLY A 1 89 ? 4.610 9.850 5.713 1.00 95.50 89 GLY A N 1
ATOM 623 C CA . GLY A 1 89 ? 3.621 10.849 6.118 1.00 95.50 89 GLY A CA 1
ATOM 624 C C . GLY A 1 89 ? 2.197 10.378 5.838 1.00 95.50 89 GLY A C 1
ATOM 625 O O . GLY A 1 89 ? 1.343 10.469 6.718 1.00 95.50 89 GLY A O 1
ATOM 626 N N . MET A 1 90 ? 1.973 9.801 4.654 1.00 96.25 90 MET A N 1
ATOM 627 C CA . MET A 1 90 ? 0.683 9.226 4.265 1.00 96.25 90 MET A CA 1
ATOM 628 C C . MET A 1 90 ? 0.276 8.081 5.198 1.00 96.25 90 MET A C 1
ATOM 630 O O . MET A 1 90 ? -0.838 8.092 5.707 1.00 96.25 90 MET A O 1
ATOM 634 N N . ILE A 1 91 ? 1.189 7.152 5.509 1.00 97.31 91 ILE A N 1
ATOM 635 C CA . ILE A 1 91 ? 0.916 6.044 6.438 1.00 97.31 91 ILE A CA 1
ATOM 636 C C . ILE A 1 91 ? 0.584 6.566 7.839 1.00 97.31 91 ILE A C 1
ATOM 638 O O . ILE A 1 91 ? -0.378 6.106 8.441 1.00 97.31 91 ILE A O 1
ATOM 642 N N . LYS A 1 92 ? 1.342 7.536 8.374 1.00 96.19 92 LYS A N 1
ATOM 643 C CA . LYS A 1 92 ? 1.086 8.091 9.720 1.00 96.19 92 LYS A CA 1
ATOM 644 C C . LYS A 1 92 ? -0.270 8.787 9.828 1.00 96.19 92 LYS A C 1
ATOM 646 O O . LYS A 1 92 ? -0.868 8.756 10.899 1.00 96.19 92 LYS A O 1
ATOM 651 N N . GLY A 1 93 ? -0.706 9.446 8.757 1.00 95.00 93 GLY A N 1
ATOM 652 C CA . GLY A 1 93 ? -1.991 10.140 8.701 1.00 95.00 93 GLY A CA 1
ATOM 653 C C . GLY A 1 93 ? -3.178 9.226 8.402 1.00 95.00 93 GLY A C 1
ATOM 654 O O . GLY A 1 93 ? -4.313 9.673 8.533 1.00 95.00 93 GLY A O 1
ATOM 655 N N . ALA A 1 94 ? -2.934 7.975 8.004 1.00 96.62 94 ALA A N 1
ATOM 656 C CA . ALA A 1 94 ? -3.979 7.100 7.508 1.00 96.62 94 ALA A CA 1
ATOM 657 C C . ALA A 1 94 ? -4.898 6.576 8.619 1.00 96.62 94 ALA A C 1
ATOM 659 O O . ALA A 1 94 ? -4.439 6.129 9.672 1.00 96.62 94 ALA A O 1
ATOM 660 N N . SER A 1 95 ? -6.204 6.520 8.359 1.00 96.19 95 SER A N 1
ATOM 661 C CA . SER A 1 95 ? -7.168 5.881 9.272 1.00 96.19 95 SER A CA 1
ATOM 662 C C . SER A 1 95 ? -6.948 4.368 9.409 1.00 96.19 95 SER A C 1
ATOM 664 O O . SER A 1 95 ? -7.285 3.774 10.433 1.00 96.19 95 SER A O 1
ATOM 666 N N . ASN A 1 96 ? -6.318 3.752 8.406 1.00 97.06 96 ASN A N 1
ATOM 667 C CA . ASN A 1 96 ? -5.872 2.363 8.390 1.00 97.06 96 ASN A CA 1
ATOM 668 C C . ASN A 1 96 ? -4.343 2.230 8.552 1.00 97.06 96 ASN A C 1
ATOM 670 O O . ASN A 1 96 ? -3.753 1.277 8.046 1.00 97.06 96 ASN A O 1
ATOM 674 N N . ALA A 1 97 ? -3.680 3.160 9.255 1.00 97.31 97 ALA A N 1
ATOM 675 C CA . ALA A 1 97 ? -2.222 3.158 9.445 1.00 97.31 97 ALA A CA 1
ATOM 676 C C . ALA A 1 97 ? -1.663 1.819 9.951 1.00 97.31 97 ALA A C 1
ATOM 678 O O . ALA A 1 97 ? -0.570 1.413 9.567 1.00 97.31 97 ALA A O 1
ATOM 679 N N . ASP A 1 98 ? -2.415 1.104 10.791 1.00 97.38 98 ASP A N 1
ATOM 680 C CA . ASP A 1 98 ? -1.992 -0.177 11.353 1.00 97.38 98 ASP A CA 1
ATOM 681 C C . ASP A 1 98 ? -2.089 -1.360 10.372 1.00 97.38 98 ASP A C 1
ATOM 683 O O . ASP A 1 98 ? -1.742 -2.480 10.742 1.00 97.38 98 ASP A O 1
ATOM 687 N N . CYS A 1 99 ? -2.558 -1.129 9.143 1.00 98.25 99 CYS A N 1
ATOM 688 C CA . CYS A 1 99 ? -2.467 -2.058 8.013 1.00 98.25 99 CYS A CA 1
ATOM 689 C C . CYS A 1 99 ? -1.123 -1.957 7.272 1.00 98.25 99 CYS A C 1
ATOM 691 O O . CYS A 1 99 ? -0.821 -2.797 6.426 1.00 98.25 99 CYS A O 1
ATOM 693 N N . TRP A 1 100 ? -0.323 -0.937 7.589 1.00 98.06 100 TRP A N 1
ATOM 694 C CA . TRP A 1 100 ? 0.935 -0.622 6.928 1.00 98.06 100 TRP A CA 1
ATOM 695 C C . TRP A 1 100 ? 2.108 -0.685 7.910 1.00 98.06 100 TRP A C 1
ATOM 697 O O . TRP A 1 100 ? 1.960 -0.556 9.127 1.00 98.06 100 TRP A O 1
ATOM 707 N N . LYS A 1 101 ? 3.315 -0.848 7.372 1.00 97.12 101 LYS A N 1
ATOM 708 C CA . LYS A 1 101 ? 4.568 -0.676 8.110 1.00 97.12 101 LYS A CA 1
ATOM 709 C C . LYS A 1 101 ? 5.146 0.689 7.787 1.00 97.12 101 LYS A C 1
ATOM 711 O O . LYS A 1 101 ? 5.258 1.062 6.623 1.00 97.12 101 LYS A O 1
ATOM 716 N N . LEU A 1 102 ? 5.569 1.413 8.817 1.00 94.00 102 LEU A N 1
ATOM 717 C CA . LEU A 1 102 ? 6.391 2.594 8.598 1.00 94.00 102 LEU A CA 1
ATOM 718 C C . LEU A 1 102 ? 7.791 2.147 8.172 1.00 94.00 102 LEU A C 1
ATOM 720 O O . LEU A 1 102 ? 8.430 1.411 8.930 1.00 94.00 102 LEU A O 1
ATOM 724 N N . PRO A 1 103 ? 8.274 2.573 6.995 1.00 83.69 103 PRO A N 1
ATOM 725 C CA . PRO A 1 103 ? 9.625 2.248 6.582 1.00 83.69 103 PRO A CA 1
ATOM 726 C C . PRO A 1 103 ? 10.632 2.988 7.478 1.00 83.69 103 PRO A C 1
ATOM 728 O O . PRO A 1 103 ? 10.309 4.051 8.026 1.00 83.69 103 PRO A O 1
ATOM 731 N N . PRO A 1 104 ? 11.843 2.436 7.662 1.00 72.31 104 PRO A N 1
ATOM 732 C CA . PRO A 1 104 ? 12.902 3.123 8.388 1.00 72.31 104 PRO A CA 1
ATOM 733 C C . PRO A 1 104 ? 13.245 4.444 7.685 1.00 72.31 104 PRO A C 1
ATOM 735 O O . PRO A 1 104 ? 13.361 4.492 6.462 1.00 72.31 104 PRO A O 1
ATOM 738 N N . SER A 1 105 ? 13.353 5.510 8.477 1.00 61.03 105 SER A N 1
ATOM 739 C CA . SER A 1 105 ? 13.720 6.867 8.046 1.00 61.03 105 SER A CA 1
ATOM 740 C C . SER A 1 105 ? 15.219 7.052 7.881 1.00 61.03 105 SER A C 1
ATOM 742 O O . SER A 1 105 ? 15.944 6.493 8.737 1.00 61.03 105 SER A O 1
#

Foldseek 3Di:
DDDDDDDDPPPPDPPPDPDFAALVLWQWDWDADDDPQFTFTAQPDPPVLRAPPPVCCCVSPVVPLADGTFQFVVRHPPTGGPCRVCVLVSLVSHPVVVSIHRHDD

pLDDT: mean 87.36, std 16.65, range [40.56, 98.25]

Sequence (105 aa):
MPIVLLCAAGLAAPNAAAAPLSCADVGGAFVAHGTDGRGDCEPADPRHKCHIPPDQQDAFDPTGNYVAGFTMSPPFPGGSLSFPEMVPGMIKGASNADCWKLPPS

Solvent-accessible surface area (backbone atoms only — not comparable to full-atom values): 6413 Å² total; per-residue (Å²): 136,85,84,81,82,78,80,82,77,78,76,75,70,78,80,73,72,77,76,75,49,37,37,62,60,32,37,23,37,77,45,66,54,81,87,85,55,33,35,35,23,27,49,58,43,86,54,62,80,39,66,62,53,80,95,44,36,60,79,76,35,78,83,71,39,64,68,67,60,46,58,33,48,59,37,39,89,91,28,22,44,67,54,55,86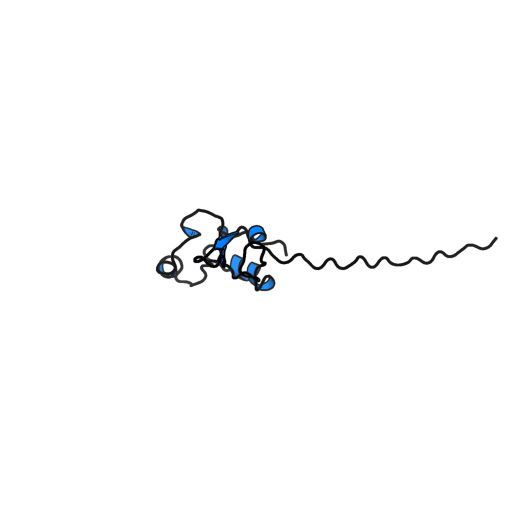,50,45,58,59,53,42,73,63,19,80,44,30,88,35,46,40,76,56,91,128

Organism: NCBI:txid761804